Protein AF-A0A4C1U575-F1 (afdb_monomer)

Sequence (106 aa):
MSVDKRQCRRLSGSIAASEKHKIVMYEDRGENLSFLHKYDPACSTTPIDSWGHPVKDPEEMSGSERLRKQTKLKRRQNREAKELAREQRSETGKNWKTSFVHLMQE

Organism: Eumeta variegata (NCBI:txid151549)

Secondary structure (DSSP, 8-state):
-PPPTTS-S--TT-----TT------------GGGGGG--TTT--S-B-TTS-B---TTS--HHHHHHHHHHHHHHHHHHHHHHHHHHHHHHHHHHHHHHHHHT--

Foldseek 3Di:
DDDDPPPPDPDPPDDDDPPPDDDDDDDCPVPPPCVVVPDPVVPDPFDADPVRHGDDDPPDDDPVRVVVVVVVVVVVVVVVVVVVVVVVCVVVVVVVVVVVVVVVVD

Radius of gyration: 38.3 Å; Cα contacts (8 Å, |Δi|>4): 12; chains: 1; bounding box: 66×26×113 Å

pLDDT: mean 72.55, std 16.41, range [38.94, 96.5]

Solvent-accessible surface area (backbone atoms only — not comparable to full-atom values): 7125 Å² total; per-residue (Å²): 136,89,78,68,86,80,79,76,83,82,61,95,84,73,75,87,77,61,96,87,64,85,85,80,81,78,81,84,81,75,72,80,62,64,76,70,60,76,71,46,77,92,74,50,90,61,58,60,47,101,84,70,45,72,54,70,62,92,84,62,74,50,71,71,55,52,50,51,53,53,51,54,51,54,53,48,54,54,49,54,52,51,51,51,56,50,51,52,54,54,50,56,62,44,52,54,55,55,55,50,56,57,65,75,74,114

Mean predicted aligned error: 19.66 Å

Structure (mmCIF, N/CA/C/O backbone):
data_AF-A0A4C1U575-F1
#
_entry.id   AF-A0A4C1U575-F1
#
loop_
_atom_site.group_PDB
_atom_site.id
_atom_site.type_symbol
_atom_site.label_atom_id
_atom_site.label_alt_id
_atom_site.label_comp_id
_atom_site.label_asym_id
_atom_site.label_entity_id
_atom_site.label_seq_id
_atom_site.pdbx_PDB_ins_code
_atom_site.Cartn_x
_atom_site.Cartn_y
_atom_site.Cartn_z
_atom_site.occupancy
_atom_site.B_iso_or_equiv
_atom_site.auth_seq_id
_atom_site.auth_comp_id
_atom_site.auth_asym_id
_atom_site.auth_atom_id
_atom_site.pdbx_PDB_model_num
ATOM 1 N N . MET A 1 1 ? 13.995 11.608 -58.45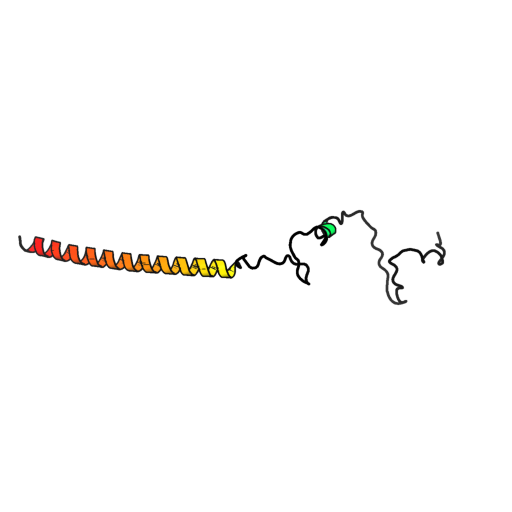9 1.00 38.94 1 MET A N 1
ATOM 2 C CA . MET A 1 1 ? 15.458 11.521 -58.260 1.00 38.94 1 MET A CA 1
ATOM 3 C C . MET A 1 1 ? 15.777 10.084 -57.879 1.00 38.94 1 MET A C 1
ATOM 5 O O . MET A 1 1 ? 15.269 9.622 -56.867 1.00 38.94 1 MET A O 1
ATOM 9 N N . SER A 1 2 ? 16.497 9.349 -58.728 1.00 41.97 2 SER A N 1
ATOM 10 C CA . SER A 1 2 ? 16.822 7.935 -58.494 1.00 41.97 2 SER A CA 1
ATOM 11 C C . SER A 1 2 ? 18.062 7.835 -57.613 1.00 41.97 2 SER A C 1
ATOM 13 O O . SER A 1 2 ? 19.114 8.345 -57.987 1.00 41.97 2 SER A O 1
ATOM 15 N N . VAL A 1 3 ? 17.936 7.213 -56.441 1.00 46.16 3 VAL A N 1
ATOM 16 C CA . VAL A 1 3 ? 19.049 7.049 -55.496 1.00 46.16 3 VAL A CA 1
ATOM 17 C C . VAL A 1 3 ? 19.799 5.751 -55.817 1.00 46.16 3 VAL A C 1
ATOM 19 O O . VAL A 1 3 ? 19.189 4.688 -55.944 1.00 46.16 3 VAL A O 1
ATOM 22 N N . ASP A 1 4 ? 21.120 5.852 -55.988 1.00 39.69 4 ASP A N 1
ATOM 23 C CA . ASP A 1 4 ? 22.031 4.747 -56.312 1.00 39.69 4 ASP A CA 1
ATOM 24 C C . ASP A 1 4 ? 22.057 3.700 -55.180 1.00 39.69 4 ASP A C 1
ATOM 26 O O . ASP A 1 4 ? 22.271 4.014 -54.006 1.00 39.69 4 ASP A O 1
ATOM 30 N N . LYS A 1 5 ? 21.854 2.427 -55.545 1.00 50.19 5 LYS A N 1
ATOM 31 C CA . LYS A 1 5 ? 21.736 1.283 -54.623 1.00 50.19 5 LYS A CA 1
ATOM 32 C C . LYS A 1 5 ? 23.002 1.014 -53.796 1.00 50.19 5 LYS A C 1
ATOM 34 O O . LYS A 1 5 ? 22.951 0.212 -52.864 1.00 50.19 5 LYS A O 1
ATOM 39 N N . ARG A 1 6 ? 24.141 1.646 -54.104 1.00 47.81 6 ARG A N 1
ATOM 40 C CA . ARG A 1 6 ? 25.403 1.429 -53.373 1.00 47.81 6 ARG A CA 1
ATOM 41 C C . ARG A 1 6 ? 25.571 2.277 -52.113 1.00 47.81 6 ARG A C 1
ATOM 43 O O . ARG A 1 6 ? 26.425 1.949 -51.291 1.00 47.81 6 ARG A O 1
ATOM 50 N N . GLN A 1 7 ? 24.738 3.291 -51.888 1.00 45.34 7 GLN A N 1
ATOM 51 C CA . GLN A 1 7 ? 24.882 4.206 -50.747 1.00 45.34 7 GLN A CA 1
ATOM 52 C C . GLN A 1 7 ? 24.113 3.759 -49.485 1.00 45.34 7 GLN A C 1
ATOM 54 O O . GLN A 1 7 ? 23.736 4.578 -48.661 1.00 45.34 7 GLN A O 1
ATOM 59 N N . CYS A 1 8 ? 23.851 2.461 -49.308 1.00 44.75 8 CYS A N 1
ATOM 60 C CA . CYS A 1 8 ? 23.023 1.941 -48.205 1.00 44.75 8 CYS A CA 1
ATOM 61 C C . CYS A 1 8 ? 23.808 1.079 -47.194 1.00 44.75 8 CYS A C 1
ATOM 63 O O . CYS A 1 8 ? 23.246 0.213 -46.535 1.00 44.75 8 CYS A O 1
ATOM 65 N N . ARG A 1 9 ? 25.135 1.256 -47.092 1.00 43.97 9 ARG A N 1
ATOM 66 C CA . ARG A 1 9 ? 26.007 0.421 -46.232 1.00 43.97 9 ARG A CA 1
ATOM 67 C C . ARG A 1 9 ? 26.581 1.110 -44.988 1.00 43.97 9 ARG A C 1
ATOM 69 O O . ARG A 1 9 ? 27.403 0.509 -44.308 1.00 43.97 9 ARG A O 1
ATOM 76 N N . ARG A 1 10 ? 26.186 2.348 -44.672 1.00 48.09 10 ARG A N 1
ATOM 77 C CA . ARG A 1 10 ? 26.753 3.109 -43.534 1.00 48.09 10 ARG A CA 1
ATOM 78 C C . ARG A 1 10 ? 25.716 3.708 -42.580 1.00 48.09 10 ARG A C 1
ATOM 80 O O . ARG A 1 10 ? 25.976 4.731 -41.963 1.00 48.09 10 ARG A O 1
ATOM 87 N N . LEU A 1 11 ? 24.561 3.065 -42.434 1.00 50.47 11 LEU A N 1
ATOM 88 C CA . LEU A 1 11 ? 23.634 3.357 -41.341 1.00 50.47 11 LEU A CA 1
ATOM 89 C C . LEU A 1 11 ? 23.654 2.165 -40.384 1.00 50.47 11 LEU A C 1
ATOM 91 O O . LEU A 1 11 ? 23.098 1.101 -40.676 1.00 50.47 11 LEU A O 1
ATOM 95 N N . SER A 1 12 ? 24.375 2.332 -39.274 1.00 49.72 12 SER A N 1
ATOM 96 C CA . SER A 1 12 ? 24.360 1.427 -38.125 1.00 49.72 12 SER A CA 1
ATOM 97 C C . SER A 1 12 ? 22.920 1.315 -37.619 1.00 49.72 12 SER A C 1
ATOM 99 O O . SER A 1 12 ? 22.416 2.234 -36.982 1.00 49.72 12 SER A O 1
ATOM 101 N N . GLY A 1 13 ? 22.245 0.226 -37.988 1.00 48.22 13 GLY A N 1
ATOM 102 C CA . GLY A 1 13 ? 20.818 0.014 -37.718 1.00 48.22 13 GLY A CA 1
ATOM 103 C C . GLY A 1 13 ? 20.043 -0.708 -38.827 1.00 48.22 13 GLY A C 1
ATOM 104 O O . GLY A 1 13 ? 18.847 -0.930 -38.681 1.00 48.22 13 GLY A O 1
ATOM 105 N N . SER A 1 14 ? 20.686 -1.097 -39.932 1.00 51.50 14 SER A N 1
ATOM 106 C CA . SER A 1 14 ? 19.986 -1.725 -41.062 1.00 51.50 14 SER A CA 1
ATOM 107 C C . SER A 1 14 ? 20.006 -3.257 -40.958 1.00 51.50 14 SER A C 1
ATOM 109 O O . SER A 1 14 ? 21.014 -3.888 -41.274 1.00 51.50 14 SER A O 1
ATOM 111 N N . ILE A 1 15 ? 18.894 -3.871 -40.539 1.00 54.16 15 ILE A N 1
ATOM 112 C CA . ILE A 1 15 ? 18.666 -5.317 -40.698 1.00 54.16 15 ILE A CA 1
ATOM 113 C C . ILE A 1 15 ? 18.207 -5.551 -42.141 1.00 54.16 15 ILE A C 1
ATOM 115 O O . ILE A 1 15 ? 17.261 -4.915 -42.603 1.00 54.16 15 ILE A O 1
ATOM 119 N N . ALA A 1 16 ? 18.881 -6.441 -42.872 1.00 52.28 16 ALA A N 1
ATOM 120 C CA . ALA A 1 16 ? 18.492 -6.789 -44.236 1.00 52.28 16 ALA A CA 1
ATOM 121 C C . ALA A 1 16 ? 17.099 -7.446 -44.231 1.00 52.28 16 ALA A C 1
ATOM 123 O O . ALA A 1 16 ? 16.939 -8.578 -43.777 1.00 52.28 16 ALA A O 1
ATOM 124 N N . ALA A 1 17 ? 16.084 -6.723 -44.706 1.00 56.94 17 ALA A N 1
ATOM 125 C CA . ALA A 1 17 ? 14.719 -7.227 -44.794 1.00 56.94 17 ALA A CA 1
ATOM 126 C C . ALA A 1 17 ? 14.604 -8.250 -45.935 1.00 56.94 17 ALA A C 1
ATOM 128 O O . ALA A 1 17 ? 15.015 -7.980 -47.065 1.00 56.94 17 ALA A O 1
ATOM 129 N N . SER A 1 18 ? 14.048 -9.431 -45.643 1.00 59.19 18 SER A N 1
ATOM 130 C CA . SER A 1 18 ? 13.746 -10.429 -46.671 1.00 59.19 18 SER A CA 1
ATOM 131 C C . SER A 1 18 ? 12.625 -9.936 -47.593 1.00 59.19 18 SER A C 1
ATOM 133 O O . SER A 1 18 ? 11.736 -9.199 -47.165 1.00 59.19 18 SER A O 1
ATOM 135 N N . GLU A 1 19 ? 12.665 -10.384 -48.850 1.00 58.16 19 GLU A N 1
ATOM 136 C CA . GLU A 1 19 ? 11.883 -9.935 -50.020 1.00 58.16 19 GLU A CA 1
ATOM 137 C C . GLU A 1 19 ? 10.362 -9.755 -49.810 1.00 58.16 19 GLU A C 1
ATOM 139 O O . GLU A 1 19 ? 9.713 -9.040 -50.566 1.00 58.16 19 GLU A O 1
ATOM 144 N N . LYS A 1 20 ? 9.776 -10.361 -48.771 1.00 64.12 20 LYS A N 1
ATOM 145 C CA . LYS A 1 20 ? 8.326 -10.366 -48.513 1.00 64.12 20 LYS A CA 1
ATOM 146 C C . LYS A 1 20 ? 7.832 -9.310 -47.517 1.00 64.12 20 LYS A C 1
ATOM 148 O O . LYS A 1 20 ? 6.627 -9.233 -47.285 1.00 64.12 20 LYS A O 1
ATOM 153 N N . HIS A 1 21 ? 8.710 -8.509 -46.916 1.00 59.12 21 HIS A N 1
ATOM 154 C CA . HIS A 1 21 ? 8.317 -7.586 -45.848 1.00 59.12 21 HIS A CA 1
ATOM 155 C C . HIS A 1 21 ? 8.248 -6.138 -46.341 1.00 59.12 21 HIS A C 1
ATOM 157 O O . HIS A 1 21 ? 9.228 -5.570 -46.819 1.00 59.12 21 HIS A O 1
ATOM 163 N N . LYS A 1 22 ? 7.071 -5.518 -46.199 1.00 58.56 22 LYS A N 1
ATOM 164 C CA . LYS A 1 22 ? 6.864 -4.093 -46.473 1.00 58.56 22 LYS A CA 1
ATOM 165 C C . LYS A 1 22 ? 7.526 -3.277 -45.361 1.00 58.56 22 LYS A C 1
ATOM 167 O O . LYS A 1 22 ? 7.080 -3.320 -44.219 1.00 58.56 22 LYS A O 1
ATOM 172 N N . ILE A 1 23 ? 8.574 -2.529 -45.697 1.00 60.66 23 ILE A N 1
ATOM 173 C CA . ILE A 1 23 ? 9.194 -1.576 -44.771 1.00 60.66 23 ILE A CA 1
ATOM 174 C C . ILE A 1 23 ? 8.266 -0.362 -44.676 1.00 60.66 23 ILE A C 1
ATOM 176 O O . ILE A 1 23 ? 8.069 0.356 -45.656 1.00 60.66 23 ILE A O 1
ATOM 180 N N . VAL A 1 24 ? 7.660 -0.155 -43.509 1.00 64.56 24 VAL A N 1
ATOM 181 C CA . VAL A 1 24 ? 6.921 1.072 -43.196 1.00 64.56 24 VAL A CA 1
ATOM 182 C C . VAL A 1 24 ? 7.916 2.045 -42.574 1.00 64.56 24 VAL A C 1
ATOM 184 O O . VAL A 1 24 ? 8.364 1.847 -41.450 1.00 64.56 24 VAL A O 1
ATOM 187 N N . MET A 1 25 ? 8.295 3.071 -43.333 1.00 67.06 25 MET A N 1
ATOM 188 C CA . MET A 1 25 ? 9.083 4.192 -42.827 1.00 67.06 25 MET A CA 1
ATOM 189 C C . MET A 1 25 ? 8.137 5.161 -42.123 1.00 67.06 25 MET A C 1
ATOM 191 O O . MET A 1 25 ? 7.256 5.732 -42.765 1.00 67.06 25 MET A O 1
ATOM 195 N N . TYR A 1 26 ? 8.302 5.334 -40.816 1.00 62.81 26 TYR A N 1
ATOM 196 C CA . TYR A 1 26 ? 7.638 6.409 -40.088 1.00 62.81 26 TYR A CA 1
ATOM 197 C C . TYR A 1 26 ? 8.495 7.669 -40.208 1.00 62.81 26 TYR A C 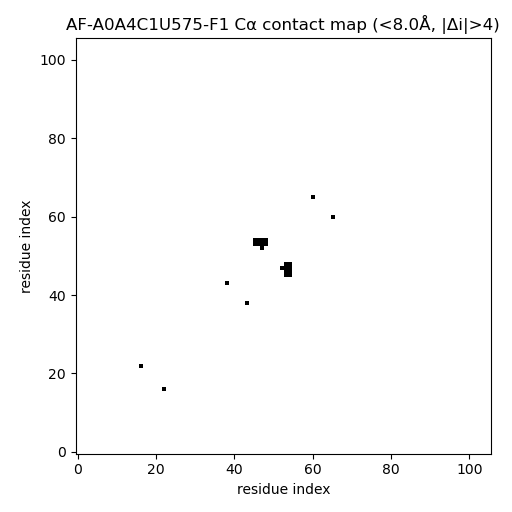1
ATOM 199 O O . TYR A 1 26 ? 9.695 7.626 -39.942 1.00 62.81 26 TYR A O 1
ATOM 207 N N . GLU A 1 27 ? 7.889 8.772 -40.642 1.00 67.81 27 GLU A N 1
ATOM 208 C CA . GLU A 1 27 ? 8.532 10.082 -40.574 1.00 67.81 27 GLU A CA 1
ATOM 209 C C . GLU A 1 27 ? 8.691 10.478 -39.106 1.00 67.81 27 GLU A C 1
ATOM 211 O O . GLU A 1 27 ? 7.735 10.410 -38.327 1.00 67.81 27 GLU A O 1
ATOM 216 N N . ASP A 1 28 ? 9.907 10.873 -38.733 1.00 74.94 28 ASP A N 1
ATOM 217 C CA . ASP A 1 28 ? 10.175 11.457 -37.427 1.00 74.94 28 ASP A CA 1
ATOM 218 C C . ASP A 1 28 ? 9.501 12.832 -37.366 1.00 74.94 28 ASP A C 1
ATOM 220 O O . ASP A 1 28 ? 9.942 13.794 -37.997 1.00 74.94 28 ASP A O 1
ATOM 224 N N . ARG A 1 29 ? 8.386 12.911 -36.636 1.00 80.31 29 ARG A N 1
ATOM 225 C CA . ARG A 1 29 ? 7.608 14.147 -36.467 1.00 80.31 29 ARG A CA 1
ATOM 226 C C . ARG A 1 29 ? 8.227 15.097 -35.438 1.00 80.31 29 ARG A C 1
ATOM 228 O O . ARG A 1 29 ? 7.590 16.086 -35.082 1.00 80.31 29 ARG A O 1
ATOM 235 N N . GLY A 1 30 ? 9.428 14.801 -34.932 1.00 71.00 30 GLY A N 1
ATOM 236 C CA . GLY A 1 30 ? 10.072 15.593 -33.884 1.00 71.00 30 GLY A CA 1
ATOM 237 C C . GLY A 1 30 ? 9.351 15.488 -32.539 1.00 71.00 30 GLY A C 1
ATOM 238 O O . GLY A 1 30 ? 9.469 16.380 -31.698 1.00 71.00 30 GLY A O 1
ATOM 239 N N . GLU A 1 31 ? 8.576 14.418 -32.336 1.00 74.31 31 GLU A N 1
ATOM 240 C CA . GLU A 1 31 ? 7.944 14.142 -31.051 1.00 74.31 31 GLU A CA 1
ATOM 241 C C . GLU A 1 31 ? 9.033 13.937 -29.999 1.00 74.31 31 GLU A C 1
ATOM 243 O O . GLU A 1 31 ? 9.988 13.180 -30.178 1.00 74.31 31 GLU A O 1
ATOM 248 N N . ASN A 1 32 ? 8.911 14.652 -28.884 1.00 70.94 32 ASN A N 1
ATOM 249 C CA . ASN A 1 32 ? 9.915 14.620 -27.840 1.00 70.94 32 ASN A CA 1
ATOM 250 C C . ASN A 1 32 ? 9.840 13.279 -27.087 1.00 70.94 32 ASN A C 1
ATOM 252 O O . ASN A 1 32 ? 9.086 13.119 -26.128 1.00 70.94 32 ASN A O 1
ATOM 256 N N . LEU A 1 33 ? 10.658 12.317 -27.513 1.00 68.19 33 LEU A N 1
ATOM 257 C CA . LEU A 1 33 ? 10.784 10.990 -26.904 1.00 68.19 33 LEU A CA 1
ATOM 258 C C . LEU A 1 33 ? 11.535 10.998 -25.557 1.00 68.19 33 LEU A C 1
ATOM 260 O O . LEU A 1 33 ? 11.923 9.940 -25.066 1.00 68.19 33 LEU A O 1
ATOM 264 N N . SER A 1 34 ? 11.735 12.158 -24.912 1.00 64.12 34 SER A N 1
ATOM 265 C CA . SER A 1 34 ? 12.433 12.225 -23.614 1.00 64.12 34 SER A CA 1
ATOM 266 C C . SER A 1 34 ? 11.716 11.446 -22.508 1.00 64.12 34 SER A C 1
ATOM 268 O O . SER A 1 34 ? 12.341 11.064 -21.521 1.00 64.12 34 SER A O 1
ATOM 270 N N . PHE A 1 35 ? 10.422 11.145 -22.676 1.00 59.94 35 PHE A N 1
ATOM 271 C CA . PHE A 1 35 ? 9.693 10.270 -21.760 1.00 59.94 35 PHE A CA 1
ATOM 272 C C . PHE A 1 35 ? 10.246 8.835 -21.735 1.00 59.94 35 PHE A C 1
ATOM 274 O O . PHE A 1 35 ? 10.143 8.191 -20.693 1.00 59.94 35 PHE A O 1
ATOM 281 N N . LEU A 1 36 ? 10.871 8.354 -22.820 1.00 60.19 36 LEU A N 1
ATOM 282 C CA . LEU A 1 36 ? 11.586 7.068 -22.836 1.00 60.19 36 LEU A CA 1
ATOM 283 C C . LEU A 1 36 ? 12.867 7.122 -21.994 1.00 60.19 36 LEU A C 1
ATOM 285 O O . LEU A 1 36 ? 13.298 6.108 -21.458 1.00 60.19 36 LEU A O 1
ATOM 289 N N . HIS A 1 37 ? 13.450 8.310 -21.834 1.00 57.97 37 HIS A N 1
ATOM 290 C CA . HIS A 1 37 ? 14.724 8.521 -21.147 1.00 57.97 37 HIS A CA 1
ATOM 291 C C . HIS A 1 37 ? 14.595 8.604 -19.617 1.00 57.97 37 HIS A C 1
ATOM 293 O O . HIS A 1 37 ? 15.591 8.788 -18.920 1.00 57.97 37 HIS A O 1
ATOM 299 N N . LYS A 1 38 ? 13.373 8.484 -19.074 1.00 60.66 38 LYS A N 1
ATOM 300 C CA . LYS A 1 38 ? 13.122 8.568 -17.624 1.00 60.66 38 LYS A CA 1
ATOM 301 C C . LYS A 1 38 ? 13.666 7.380 -16.830 1.00 60.66 38 LYS A C 1
ATOM 303 O O . LYS A 1 38 ? 13.745 7.469 -15.611 1.00 60.66 38 LYS A O 1
ATOM 308 N N . TYR A 1 39 ? 14.058 6.306 -17.506 1.00 57.75 39 TYR A N 1
ATOM 309 C CA . TYR A 1 39 ? 14.694 5.147 -16.896 1.00 57.75 39 TYR A CA 1
ATOM 310 C C . TYR A 1 39 ? 16.066 4.935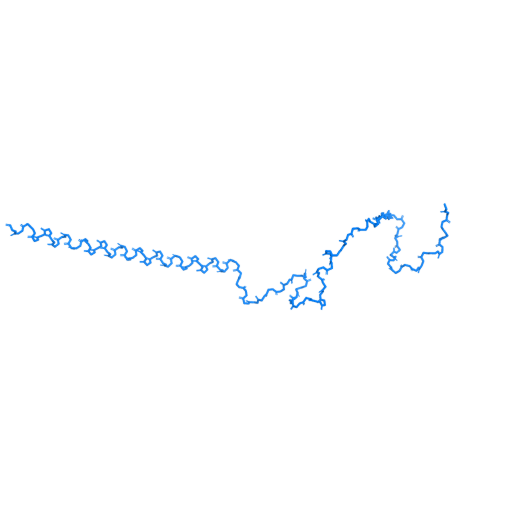 -17.522 1.00 57.75 39 TYR A C 1
ATOM 312 O O . TYR A 1 39 ? 16.262 4.007 -18.297 1.00 57.75 39 TYR A O 1
ATOM 320 N N . ASP A 1 40 ? 17.010 5.820 -17.205 1.00 57.81 40 ASP A N 1
ATOM 321 C CA . ASP A 1 40 ? 18.427 5.505 -17.359 1.00 57.81 40 ASP A CA 1
ATOM 322 C C . ASP A 1 40 ? 18.850 4.627 -16.164 1.00 57.81 40 ASP A C 1
ATOM 324 O O . ASP A 1 40 ? 18.903 5.127 -15.031 1.00 57.81 40 ASP A O 1
ATOM 328 N N . PRO A 1 41 ? 19.136 3.323 -16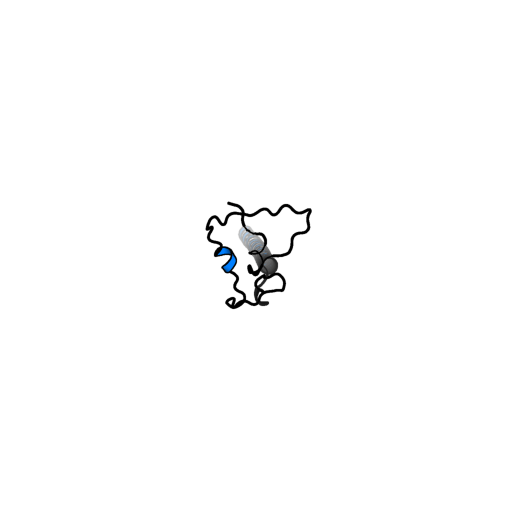.359 1.00 57.00 41 PRO A N 1
ATOM 329 C CA . PRO A 1 41 ? 19.574 2.445 -15.278 1.00 57.00 41 PRO A CA 1
ATOM 330 C C . PRO A 1 41 ? 20.890 2.914 -14.644 1.00 57.00 41 PRO A C 1
ATOM 332 O O . PRO A 1 41 ? 21.162 2.560 -13.500 1.00 57.00 41 PRO A O 1
ATOM 335 N N . ALA A 1 42 ? 21.691 3.722 -15.352 1.00 58.12 42 ALA A N 1
ATOM 336 C CA . ALA A 1 42 ? 22.940 4.279 -14.835 1.00 58.12 42 ALA A CA 1
ATOM 337 C C . ALA A 1 42 ? 22.724 5.435 -13.840 1.00 58.12 42 ALA A C 1
ATOM 339 O O . ALA A 1 42 ? 23.643 5.779 -13.099 1.00 58.12 42 ALA A O 1
ATOM 340 N N . CYS A 1 43 ? 21.519 6.016 -13.798 1.00 53.25 43 CYS A N 1
ATOM 341 C CA . CYS A 1 43 ? 21.165 7.139 -12.926 1.00 53.25 43 CYS A CA 1
ATOM 342 C C . CYS A 1 43 ? 20.127 6.773 -11.843 1.00 53.25 43 CYS A C 1
ATOM 344 O O . CYS A 1 43 ? 19.809 7.603 -10.990 1.00 53.25 43 CYS A O 1
ATOM 346 N N . SER A 1 44 ? 19.593 5.546 -11.859 1.00 54.38 44 SER A N 1
ATOM 347 C CA . SER A 1 44 ? 18.607 5.064 -10.886 1.00 54.38 44 SER A CA 1
ATOM 348 C C . SER A 1 44 ? 19.291 4.566 -9.610 1.00 54.38 44 SER A C 1
ATOM 350 O O . SER A 1 44 ? 19.923 3.514 -9.605 1.00 54.38 44 SER A O 1
ATOM 352 N N . THR A 1 45 ? 19.134 5.290 -8.498 1.00 59.53 45 THR A N 1
ATOM 353 C CA . THR A 1 45 ? 19.621 4.862 -7.169 1.00 59.53 45 THR A CA 1
ATOM 354 C C . THR A 1 45 ? 18.826 3.682 -6.598 1.00 59.53 45 THR A C 1
ATOM 356 O O . THR A 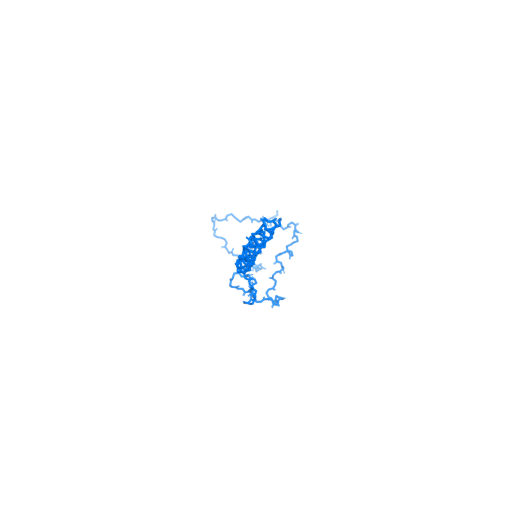1 45 ? 19.298 3.005 -5.688 1.00 59.53 45 THR A O 1
ATOM 359 N N . THR A 1 46 ? 17.626 3.408 -7.118 1.00 64.44 46 THR A N 1
ATOM 360 C CA . THR A 1 46 ? 16.811 2.278 -6.662 1.00 64.44 46 THR A CA 1
ATOM 361 C C . THR A 1 46 ? 17.170 1.022 -7.457 1.00 64.44 46 THR A C 1
ATOM 363 O O . THR A 1 46 ? 17.099 1.076 -8.692 1.00 64.44 46 THR A O 1
ATOM 366 N N . PRO A 1 47 ? 17.528 -0.097 -6.796 1.00 71.88 47 PRO A N 1
ATOM 367 C CA . PRO A 1 47 ? 17.740 -1.371 -7.476 1.00 71.88 47 PRO A CA 1
ATOM 368 C C . PRO A 1 47 ? 16.494 -1.750 -8.288 1.00 71.88 47 PRO A C 1
ATOM 370 O O . PRO A 1 47 ? 15.375 -1.468 -7.869 1.00 71.88 47 PRO A O 1
ATOM 373 N N . ILE A 1 48 ? 16.682 -2.357 -9.459 1.00 77.00 48 ILE A N 1
ATOM 374 C CA . ILE A 1 48 ? 15.607 -2.762 -10.379 1.00 77.00 48 ILE A CA 1
ATOM 375 C C . ILE A 1 48 ? 15.621 -4.281 -10.577 1.00 77.00 48 ILE A C 1
ATOM 377 O O . ILE A 1 48 ? 16.686 -4.899 -10.554 1.00 77.00 48 ILE A O 1
ATOM 381 N N . ASP A 1 49 ? 14.448 -4.895 -10.730 1.00 79.62 49 ASP A N 1
ATOM 382 C CA . ASP A 1 49 ? 14.332 -6.328 -11.005 1.00 79.62 49 ASP A CA 1
ATOM 383 C C . ASP A 1 49 ? 14.560 -6.645 -12.498 1.00 79.62 49 ASP A C 1
ATOM 385 O O . ASP A 1 49 ? 14.743 -5.757 -13.332 1.00 79.62 49 ASP A O 1
ATOM 389 N N . SER A 1 50 ? 14.542 -7.931 -12.863 1.00 81.31 50 SER A N 1
ATOM 390 C CA . SER A 1 50 ? 14.713 -8.383 -14.256 1.00 81.31 50 SER A CA 1
ATOM 391 C C . SER A 1 50 ? 13.611 -7.908 -15.217 1.00 81.31 50 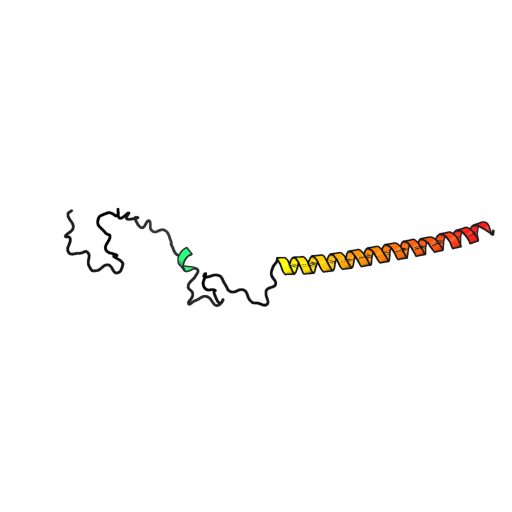SER A C 1
ATOM 393 O O . SER A 1 50 ? 13.738 -8.112 -16.423 1.00 81.31 50 SER A O 1
ATOM 395 N N . TRP A 1 51 ? 12.544 -7.294 -14.698 1.00 80.25 51 TRP A N 1
ATOM 396 C CA . TRP A 1 51 ? 11.428 -6.715 -15.448 1.00 80.25 51 TRP A CA 1
ATOM 397 C C . TRP A 1 51 ? 11.492 -5.178 -15.492 1.00 80.25 51 TRP A C 1
ATOM 399 O O . TRP A 1 51 ? 10.639 -4.546 -16.115 1.00 80.25 51 TRP A O 1
ATOM 409 N N . GLY A 1 52 ? 12.511 -4.565 -14.879 1.00 77.44 52 GLY A N 1
ATOM 410 C CA . GLY A 1 52 ? 12.695 -3.114 -14.832 1.00 77.44 52 GLY A CA 1
ATOM 411 C C . GLY A 1 52 ? 11.834 -2.412 -13.781 1.00 77.44 52 GLY A C 1
ATOM 412 O O . GLY A 1 52 ? 11.712 -1.186 -13.810 1.00 77.44 52 GLY A O 1
ATOM 413 N N . HIS A 1 53 ? 11.225 -3.149 -12.850 1.00 79.75 53 HIS A N 1
ATOM 414 C CA . HIS A 1 53 ? 10.491 -2.549 -11.743 1.00 79.75 53 HIS A CA 1
ATOM 415 C C . HIS A 1 53 ? 11.450 -2.172 -10.612 1.00 79.75 53 HIS A C 1
ATOM 417 O O . HIS A 1 53 ? 12.346 -2.957 -10.298 1.00 79.75 53 HIS A O 1
ATOM 423 N N . PRO A 1 54 ? 11.260 -1.012 -9.954 1.00 76.50 54 PRO A N 1
ATOM 424 C CA . PRO A 1 54 ? 11.985 -0.701 -8.732 1.00 76.50 54 PRO A CA 1
ATOM 425 C C . PRO A 1 54 ? 11.773 -1.821 -7.710 1.00 76.50 54 PRO A C 1
ATOM 427 O O . PRO A 1 54 ? 10.637 -2.128 -7.332 1.00 76.50 54 PRO A O 1
ATOM 430 N N . VAL A 1 55 ? 12.870 -2.436 -7.281 1.00 73.06 55 VAL A N 1
ATOM 431 C CA . VAL A 1 55 ? 12.898 -3.382 -6.173 1.00 73.06 55 VAL A CA 1
ATOM 432 C C . VAL A 1 55 ? 12.522 -2.583 -4.940 1.00 73.06 55 VAL A C 1
ATOM 434 O O . VAL A 1 55 ? 13.265 -1.712 -4.494 1.00 73.06 55 VAL A O 1
ATOM 437 N N . LYS A 1 56 ? 11.319 -2.840 -4.432 1.00 72.38 56 LYS A N 1
ATOM 438 C CA . LYS A 1 56 ? 10.858 -2.232 -3.189 1.00 72.38 56 LYS A CA 1
ATOM 439 C C . LYS A 1 56 ? 11.743 -2.702 -2.048 1.00 72.38 56 LYS A C 1
ATOM 441 O O . LYS A 1 56 ? 12.117 -3.878 -2.008 1.00 72.38 56 LYS A O 1
ATOM 446 N N . ASP A 1 57 ? 12.031 -1.798 -1.119 1.00 70.50 57 ASP A N 1
ATOM 447 C CA . ASP A 1 57 ? 12.718 -2.157 0.111 1.00 70.50 57 ASP A CA 1
ATOM 448 C C . A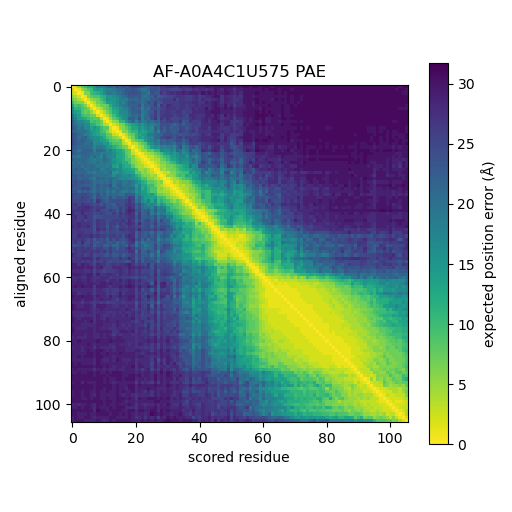SP A 1 57 ? 11.945 -3.290 0.805 1.00 70.50 57 ASP A C 1
ATOM 450 O O . ASP A 1 57 ? 10.719 -3.209 0.936 1.00 70.50 57 ASP A O 1
ATOM 454 N N . PRO A 1 58 ? 12.624 -4.348 1.280 1.00 65.75 58 PRO A N 1
ATOM 455 C CA . PRO A 1 58 ? 11.964 -5.454 1.976 1.00 65.75 58 PRO A CA 1
ATOM 456 C C . PRO A 1 58 ? 11.261 -5.005 3.269 1.00 65.75 58 PRO A C 1
ATOM 458 O O . PRO A 1 58 ? 10.418 -5.726 3.798 1.00 65.75 58 PRO A O 1
ATOM 461 N N . GLU A 1 59 ? 11.591 -3.813 3.770 1.00 67.88 59 GLU A N 1
ATOM 462 C CA . GLU A 1 59 ? 10.969 -3.188 4.937 1.00 67.88 59 GLU A CA 1
ATOM 463 C C . GLU A 1 59 ? 9.619 -2.511 4.616 1.00 67.88 59 GLU A C 1
ATOM 465 O O . GLU A 1 59 ? 8.824 -2.228 5.520 1.00 67.88 59 GLU A O 1
ATOM 470 N N . GLU A 1 60 ? 9.311 -2.278 3.335 1.00 76.19 60 GLU A N 1
ATOM 471 C CA . GLU A 1 60 ? 8.053 -1.667 2.920 1.00 76.19 60 GLU A CA 1
ATOM 472 C C . GLU A 1 60 ? 6.904 -2.683 3.036 1.00 76.19 60 GLU A C 1
ATOM 474 O O . GLU A 1 60 ? 6.722 -3.586 2.216 1.00 76.19 60 GLU A O 1
ATOM 479 N N . MET A 1 61 ? 6.076 -2.532 4.073 1.00 79.88 61 MET A N 1
ATOM 480 C CA . MET A 1 61 ? 4.901 -3.385 4.237 1.00 79.88 61 MET A CA 1
ATOM 481 C C . MET A 1 61 ? 3.931 -3.241 3.061 1.00 79.88 61 MET A C 1
ATOM 483 O O . MET A 1 61 ? 3.396 -2.157 2.800 1.00 79.88 61 MET A O 1
ATOM 487 N N . SER A 1 62 ? 3.587 -4.375 2.448 1.00 86.19 62 SER A N 1
ATOM 488 C CA . SER A 1 62 ? 2.535 -4.445 1.435 1.00 86.19 62 SER A CA 1
ATOM 489 C C . SER A 1 62 ? 1.210 -3.867 1.952 1.00 86.19 62 SER A C 1
ATOM 491 O O . SER A 1 62 ? 0.844 -4.014 3.125 1.00 86.19 62 SER A O 1
ATOM 493 N N . GLY A 1 63 ? 0.439 -3.237 1.060 1.00 89.12 63 GLY A N 1
ATOM 494 C CA . GLY A 1 63 ? -0.861 -2.649 1.398 1.00 89.12 63 GLY A CA 1
ATOM 495 C C . GLY A 1 63 ? -1.834 -3.652 2.032 1.00 89.12 63 GLY A C 1
ATOM 496 O O . GLY A 1 63 ? -2.579 -3.302 2.950 1.00 89.12 63 GLY A O 1
ATOM 497 N N . SER A 1 64 ? -1.776 -4.922 1.620 1.00 91.56 64 SER A N 1
ATOM 498 C CA . SER A 1 64 ? -2.587 -6.000 2.201 1.00 91.56 64 SER A CA 1
ATOM 499 C C . SER A 1 64 ? -2.190 -6.319 3.647 1.00 91.56 64 SER A C 1
ATOM 501 O O . SER A 1 64 ? -3.054 -6.572 4.493 1.00 91.56 64 SER A O 1
ATOM 503 N N . GLU A 1 65 ? -0.898 -6.258 3.963 1.00 89.75 65 GLU A N 1
ATOM 504 C CA . GLU A 1 65 ? -0.381 -6.495 5.307 1.00 89.75 65 GLU A CA 1
ATOM 505 C C . GLU A 1 65 ? -0.766 -5.358 6.260 1.00 89.75 65 GLU A C 1
ATOM 507 O O . GLU A 1 65 ? -1.265 -5.605 7.366 1.00 89.75 65 GLU A O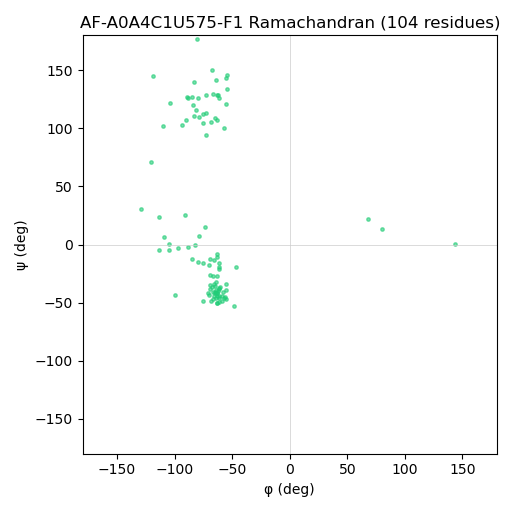 1
ATOM 512 N N . ARG A 1 66 ? -0.639 -4.109 5.796 1.00 92.50 66 ARG A N 1
ATOM 513 C CA . ARG A 1 66 ? -1.098 -2.916 6.527 1.00 92.50 66 ARG A CA 1
ATOM 514 C C . ARG A 1 66 ? -2.588 -3.005 6.858 1.00 92.50 66 ARG A C 1
ATOM 516 O O . ARG A 1 66 ? -2.977 -2.786 8.008 1.00 92.50 66 ARG A O 1
ATOM 523 N N . LEU A 1 67 ? -3.414 -3.402 5.887 1.00 93.75 67 LEU A N 1
ATOM 524 C CA . LEU A 1 67 ? -4.858 -3.563 6.081 1.00 93.75 67 LEU A CA 1
ATOM 525 C C . LEU A 1 67 ? -5.188 -4.656 7.109 1.00 93.75 67 LEU A C 1
ATOM 527 O O . LEU A 1 67 ? -6.052 -4.465 7.975 1.00 93.75 67 LEU A O 1
ATOM 531 N N . ARG A 1 68 ? -4.484 -5.794 7.064 1.00 95.19 68 ARG A N 1
ATOM 532 C CA .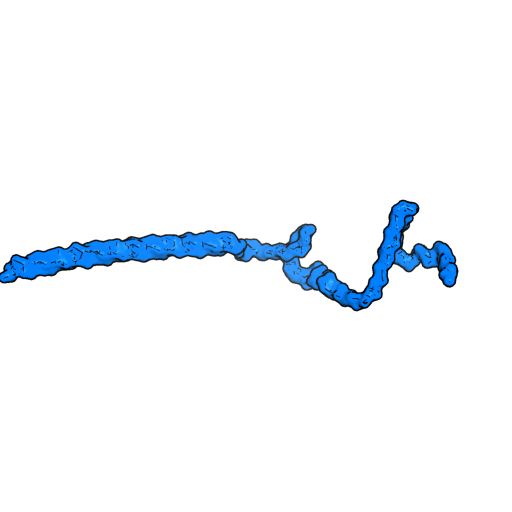 ARG A 1 68 ? -4.647 -6.875 8.052 1.00 95.19 68 ARG A CA 1
ATOM 533 C C . ARG A 1 68 ? -4.303 -6.406 9.466 1.00 95.19 68 ARG A C 1
ATOM 535 O O . ARG A 1 68 ? -5.085 -6.658 10.388 1.00 95.19 68 ARG A O 1
ATOM 542 N N . LYS A 1 69 ? -3.182 -5.694 9.639 1.00 94.06 69 LYS A N 1
ATOM 543 C CA . LYS A 1 69 ? -2.754 -5.121 10.930 1.00 94.06 69 LYS A CA 1
ATOM 544 C C . LYS A 1 69 ? -3.804 -4.150 11.483 1.00 94.06 69 LYS A C 1
ATOM 546 O O . LYS A 1 69 ? -4.243 -4.315 12.625 1.00 94.06 69 LYS A O 1
ATOM 551 N N . GLN A 1 70 ? -4.294 -3.225 10.656 1.00 94.75 70 GLN A N 1
ATOM 552 C CA . GLN A 1 70 ? -5.335 -2.269 11.050 1.00 94.75 70 GLN A CA 1
ATOM 553 C C . GLN A 1 70 ? -6.646 -2.968 11.447 1.00 94.75 70 GLN A C 1
ATOM 555 O O . GLN A 1 70 ? -7.242 -2.651 12.479 1.00 94.75 70 GLN A O 1
ATOM 560 N N . THR A 1 71 ? -7.078 -3.965 10.671 1.00 96.50 71 THR A N 1
ATOM 561 C CA . THR A 1 71 ? -8.319 -4.706 10.943 1.00 96.50 71 THR A CA 1
ATOM 562 C C . THR A 1 71 ? -8.232 -5.494 12.250 1.00 96.50 71 THR A C 1
ATOM 564 O O . THR A 1 71 ? -9.188 -5.509 13.030 1.00 96.50 71 THR A O 1
ATOM 567 N N . LYS A 1 72 ? -7.083 -6.126 12.528 1.00 95.75 72 LYS A N 1
ATOM 568 C CA . LYS A 1 72 ? -6.854 -6.871 13.775 1.00 95.75 72 LYS A CA 1
ATOM 569 C C . LYS A 1 72 ? -6.908 -5.947 14.995 1.00 95.75 72 LYS A C 1
ATOM 571 O O . LYS A 1 72 ? -7.576 -6.287 15.972 1.00 95.75 72 LYS A O 1
ATOM 576 N N . LEU A 1 73 ? -6.280 -4.772 14.916 1.00 96.00 73 LEU A N 1
ATOM 577 C CA . LEU A 1 73 ? -6.320 -3.769 15.985 1.00 96.00 73 LEU A CA 1
ATOM 578 C C . LEU A 1 73 ? -7.751 -3.281 16.247 1.00 96.00 73 LEU A C 1
ATOM 580 O O . LEU A 1 73 ? -8.221 -3.322 17.383 1.00 96.00 73 LEU A O 1
ATOM 584 N N . LYS A 1 74 ? -8.477 -2.904 15.188 1.00 96.00 74 LYS A N 1
ATOM 585 C CA . LYS A 1 74 ? -9.859 -2.415 15.299 1.00 96.00 74 LYS A CA 1
ATOM 586 C C . LYS A 1 74 ? -10.800 -3.467 15.895 1.00 96.00 74 LYS A C 1
ATOM 588 O O . LYS A 1 74 ? -11.666 -3.140 16.704 1.00 96.00 74 LYS A O 1
ATOM 593 N N . ARG A 1 75 ? -10.616 -4.745 15.540 1.00 96.00 75 ARG A N 1
ATOM 594 C CA . ARG A 1 75 ? -11.371 -5.865 16.131 1.00 96.00 75 ARG A CA 1
ATOM 595 C C . ARG A 1 75 ? -11.105 -6.023 17.627 1.00 96.00 75 ARG A C 1
ATOM 597 O O . ARG A 1 75 ? -12.054 -6.254 18.373 1.00 96.00 75 ARG A O 1
ATOM 604 N N . ARG A 1 76 ? -9.849 -5.883 18.061 1.00 95.75 76 ARG A N 1
ATOM 605 C CA . ARG A 1 76 ? -9.477 -5.957 19.481 1.00 95.75 76 ARG A CA 1
ATOM 606 C C . ARG A 1 76 ? -10.128 -4.833 20.288 1.00 95.75 76 ARG A C 1
ATOM 608 O O . ARG A 1 76 ? -10.831 -5.124 21.247 1.00 95.75 76 ARG A O 1
ATOM 615 N N . GLN A 1 77 ? -9.995 -3.589 19.831 1.00 95.31 77 GLN A N 1
ATOM 616 C CA . GLN A 1 77 ? -10.616 -2.429 20.484 1.00 95.31 77 GLN A CA 1
ATOM 617 C C . GLN A 1 77 ? -12.141 -2.571 20.585 1.00 95.31 77 GLN A C 1
ATOM 619 O O . GLN A 1 77 ? -12.735 -2.268 21.614 1.00 95.31 77 GLN A O 1
ATOM 624 N N . ASN A 1 78 ? -12.794 -3.087 19.537 1.00 95.50 78 ASN A N 1
ATOM 625 C CA . ASN A 1 78 ? -14.241 -3.311 19.562 1.00 95.50 78 ASN A CA 1
ATOM 626 C C . ASN A 1 78 ? -14.657 -4.363 20.603 1.00 95.50 78 ASN A C 1
ATOM 628 O O . ASN A 1 78 ? -15.721 -4.239 21.207 1.00 95.50 78 ASN A O 1
ATOM 632 N N . ARG A 1 79 ? -13.835 -5.399 20.805 1.00 95.69 79 ARG A N 1
ATOM 633 C CA . ARG A 1 79 ? -14.082 -6.424 21.822 1.00 95.69 79 ARG A CA 1
ATOM 634 C C . ARG A 1 79 ? -13.943 -5.849 23.230 1.00 95.69 79 ARG A C 1
ATOM 636 O O . ARG A 1 79 ? -14.862 -6.022 24.021 1.00 95.69 79 ARG A O 1
ATOM 643 N N . GLU A 1 80 ? -12.861 -5.123 23.495 1.00 95.62 80 GLU A N 1
ATOM 644 C CA . GLU A 1 80 ? -12.617 -4.471 24.790 1.00 95.62 80 GLU A CA 1
ATOM 645 C C . GLU A 1 80 ? -13.748 -3.481 25.126 1.00 95.62 80 GLU A C 1
ATOM 647 O O . GLU A 1 80 ? -14.327 -3.538 26.208 1.00 95.62 80 GLU A O 1
ATOM 652 N N . ALA A 1 81 ? -14.179 -2.661 24.159 1.00 94.88 81 ALA A N 1
ATOM 653 C CA . ALA A 1 81 ? -15.304 -1.742 24.345 1.00 94.88 81 ALA A CA 1
ATOM 654 C C . ALA A 1 81 ? -16.631 -2.463 24.657 1.00 94.88 81 ALA A C 1
ATOM 656 O O . ALA A 1 81 ? -17.429 -1.988 25.465 1.00 94.88 81 ALA A O 1
ATOM 657 N N . LYS A 1 82 ? -16.884 -3.620 24.031 1.00 95.06 82 LYS A N 1
ATOM 658 C CA . LYS A 1 82 ? -18.083 -4.430 24.305 1.00 95.06 82 LYS A CA 1
ATOM 659 C C . LYS A 1 82 ? -18.052 -5.067 25.689 1.00 95.06 82 LYS A C 1
ATOM 661 O O . LYS A 1 82 ? -19.106 -5.175 26.312 1.00 95.06 82 LYS A O 1
ATOM 666 N N . GLU A 1 83 ? -16.888 -5.518 26.142 1.00 94.62 83 GLU A N 1
ATOM 667 C CA . GLU A 1 83 ? -16.714 -6.084 27.482 1.00 94.62 83 GLU A CA 1
ATOM 668 C C . GLU A 1 83 ? -16.917 -4.996 28.547 1.00 94.62 83 GLU A C 1
ATOM 670 O O . GLU A 1 83 ? -17.766 -5.173 29.420 1.00 94.62 83 GLU A O 1
ATOM 675 N N . LEU A 1 84 ? -16.307 -3.817 28.373 1.00 94.69 84 LEU A N 1
ATOM 676 C CA . LEU A 1 84 ? -16.532 -2.649 29.238 1.00 94.69 84 LEU A CA 1
ATOM 677 C C . LEU A 1 84 ? -18.011 -2.243 29.309 1.00 94.69 84 LEU A C 1
ATOM 679 O O . LEU A 1 84 ? -18.556 -2.019 30.388 1.00 94.69 84 LEU A O 1
ATOM 683 N N . ALA A 1 85 ? -18.700 -2.197 28.166 1.00 92.12 85 ALA A N 1
ATOM 684 C CA . ALA A 1 85 ? -20.122 -1.859 28.133 1.00 92.12 85 ALA A CA 1
ATOM 685 C C . ALA A 1 85 ? -21.000 -2.895 28.862 1.00 92.12 85 ALA A C 1
ATOM 687 O O . ALA A 1 85 ? -22.041 -2.543 29.422 1.00 92.12 85 ALA A O 1
ATOM 688 N N . ARG A 1 86 ? -20.613 -4.179 28.852 1.00 91.56 86 ARG A N 1
ATOM 689 C CA . ARG A 1 86 ? -21.316 -5.231 29.605 1.00 91.56 86 ARG A CA 1
ATOM 690 C C . ARG A 1 86 ? -21.089 -5.086 31.104 1.00 91.56 86 ARG A C 1
ATOM 692 O O . ARG A 1 86 ? -22.046 -5.232 31.863 1.00 91.56 86 ARG A O 1
ATOM 699 N N . GLU A 1 87 ? -19.863 -4.784 31.510 1.00 91.50 87 GLU A N 1
ATOM 700 C CA . GLU A 1 87 ? -19.502 -4.605 32.914 1.00 91.50 87 GLU A CA 1
ATOM 701 C C . GLU A 1 87 ? -20.246 -3.420 33.533 1.00 91.50 87 GLU A C 1
ATOM 703 O O . GLU A 1 87 ? -20.971 -3.618 34.511 1.00 91.50 87 GLU A O 1
ATOM 708 N N . GLN A 1 88 ? -20.220 -2.252 32.880 1.00 88.88 88 GLN A N 1
ATOM 709 C CA . GLN A 1 88 ? -20.967 -1.072 33.334 1.00 88.88 88 GLN A CA 1
ATOM 710 C C . GLN A 1 88 ? -22.463 -1.365 33.492 1.00 88.88 88 GLN A C 1
ATOM 712 O O . GLN A 1 88 ? -23.047 -1.076 34.531 1.00 88.88 88 GLN A O 1
ATOM 717 N N . ARG A 1 89 ? -23.091 -2.019 32.503 1.00 87.38 89 ARG A N 1
ATOM 718 C CA . ARG A 1 89 ? -24.511 -2.410 32.599 1.00 87.38 89 ARG A CA 1
ATOM 719 C C . ARG A 1 89 ? -24.781 -3.352 33.768 1.00 87.38 89 ARG A C 1
ATOM 721 O O . ARG A 1 89 ? -25.839 -3.261 34.387 1.00 87.38 89 ARG A O 1
ATOM 728 N N . SER A 1 90 ? -23.857 -4.265 34.061 1.00 83.19 90 SER A N 1
ATOM 729 C CA . SER A 1 90 ? -23.998 -5.195 35.182 1.00 83.19 90 SER A CA 1
ATOM 730 C C . SER A 1 90 ? -23.882 -4.492 36.535 1.00 83.19 90 SER A C 1
ATOM 732 O O . SER A 1 90 ? -24.584 -4.860 37.473 1.00 83.19 90 SER A O 1
ATOM 734 N N . GLU A 1 91 ? -23.040 -3.464 36.628 1.00 80.50 91 GLU A N 1
ATOM 735 C CA . GLU A 1 91 ? -22.819 -2.681 37.840 1.00 80.50 91 GLU A CA 1
ATOM 736 C C . GLU A 1 91 ? -23.980 -1.724 38.109 1.00 80.50 91 GLU A C 1
ATOM 738 O O . GLU A 1 91 ? -24.576 -1.768 39.189 1.00 80.50 91 GLU A O 1
ATOM 743 N N . THR A 1 92 ? -24.412 -0.969 37.092 1.00 74.50 92 THR A N 1
ATOM 744 C CA . THR A 1 92 ? -25.655 -0.184 37.156 1.00 74.50 92 THR A CA 1
ATOM 745 C C . THR A 1 92 ? -26.837 -1.085 37.513 1.00 74.50 92 THR A C 1
ATOM 747 O O . THR A 1 92 ? -27.665 -0.724 38.343 1.00 74.50 92 THR A O 1
ATOM 750 N N . GLY A 1 93 ? -26.854 -2.304 36.959 1.00 76.81 93 GLY A N 1
ATOM 751 C CA . GLY A 1 93 ? -27.814 -3.375 37.215 1.00 76.81 93 GLY A CA 1
ATOM 752 C C . GLY A 1 93 ? -27.797 -3.980 38.632 1.00 76.81 93 GLY A C 1
ATOM 753 O O . GLY A 1 93 ? -28.724 -4.709 38.992 1.00 76.81 93 GLY A O 1
ATOM 754 N N . LYS A 1 94 ? -26.777 -3.710 39.446 1.00 78.38 94 LYS A N 1
ATOM 755 C CA . LYS A 1 94 ? -26.722 -4.101 40.866 1.00 78.38 94 LYS A CA 1
ATOM 756 C C . LYS A 1 94 ? -27.100 -2.923 41.756 1.00 78.38 94 LYS A C 1
ATOM 758 O O . LYS A 1 94 ? -27.919 -3.090 42.650 1.00 78.38 94 LYS A O 1
ATOM 763 N N . ASN A 1 95 ? -26.575 -1.742 41.430 1.00 73.75 95 ASN A N 1
ATOM 764 C CA . ASN A 1 95 ? -26.898 -0.466 42.068 1.00 73.75 95 ASN A CA 1
ATOM 765 C C . ASN A 1 95 ? -28.419 -0.262 42.197 1.00 73.75 95 ASN A C 1
ATOM 767 O O . ASN A 1 95 ? -28.899 -0.074 43.311 1.00 73.75 95 ASN A O 1
ATOM 771 N N . TRP A 1 96 ? -29.182 -0.391 41.101 1.00 72.75 96 TRP A N 1
ATOM 772 C CA . TRP A 1 96 ? -30.620 -0.090 41.145 1.00 72.75 96 TRP A CA 1
ATOM 773 C C . TRP A 1 96 ? -31.384 -1.061 42.043 1.00 72.75 96 TRP A C 1
ATOM 775 O O . TRP A 1 96 ? -32.329 -0.660 42.711 1.00 72.75 96 TRP A O 1
ATOM 785 N N . LYS A 1 97 ? -30.958 -2.330 42.094 1.00 72.31 97 LYS A N 1
ATOM 786 C CA . LYS A 1 97 ? -31.565 -3.338 42.969 1.00 72.31 97 LYS A CA 1
ATOM 787 C C . LYS A 1 97 ? -31.323 -2.983 44.426 1.00 72.31 97 LYS A C 1
ATOM 789 O O . LYS A 1 97 ? -32.258 -3.037 45.213 1.00 72.31 97 LYS A O 1
ATOM 794 N N . THR A 1 98 ? -30.101 -2.584 44.774 1.00 77.69 98 THR A N 1
ATOM 795 C CA . THR A 1 98 ? -29.765 -2.168 46.140 1.00 77.69 98 THR A CA 1
ATOM 796 C C . THR A 1 98 ? -30.540 -0.914 46.545 1.00 77.69 98 THR A C 1
ATOM 798 O O . THR A 1 98 ? -31.145 -0.893 47.615 1.00 77.69 98 THR A O 1
ATOM 801 N N . SER A 1 99 ? -30.589 0.103 45.679 1.00 77.75 99 SER A N 1
ATOM 802 C CA . SER A 1 99 ? -31.332 1.342 45.944 1.00 77.75 99 SER A CA 1
ATOM 803 C C . SER A 1 99 ? -32.842 1.112 46.055 1.00 77.75 99 SER A C 1
ATOM 805 O O . SER A 1 99 ? -33.480 1.684 46.931 1.00 77.75 99 SER A O 1
ATOM 807 N N . PHE A 1 100 ? -33.415 0.245 45.217 1.00 82.56 100 PHE A N 1
ATOM 808 C CA . PHE A 1 100 ? -34.835 -0.104 45.280 1.00 82.56 100 PHE A CA 1
ATOM 809 C C . PHE A 1 100 ? -35.192 -0.871 46.560 1.00 82.56 100 PHE A C 1
ATOM 811 O O . PHE A 1 100 ? -36.212 -0.590 47.179 1.00 82.56 100 PHE A O 1
ATOM 818 N N . VAL A 1 101 ? -34.341 -1.811 46.987 1.00 80.94 101 VAL A N 1
ATOM 819 C CA . VAL A 1 101 ? -34.544 -2.557 48.239 1.00 80.94 101 VAL A CA 1
ATOM 820 C C . VAL A 1 101 ? -34.523 -1.626 49.454 1.00 80.94 101 VAL A C 1
ATOM 822 O O . VAL A 1 101 ? -35.349 -1.801 50.343 1.00 80.94 101 VAL A O 1
ATOM 825 N N . HIS A 1 102 ? -33.630 -0.631 49.477 1.00 79.00 102 HIS A N 1
ATOM 826 C CA . HIS A 1 102 ? -33.591 0.376 50.542 1.00 79.00 102 HIS A CA 1
ATOM 827 C C . HIS A 1 102 ? -34.847 1.259 50.570 1.00 79.00 102 HIS A C 1
ATOM 829 O O . HIS A 1 102 ? -35.380 1.506 51.643 1.00 79.00 102 HIS A O 1
ATOM 835 N N . LEU A 1 103 ? -35.347 1.686 49.406 1.00 82.94 103 LEU A N 1
ATOM 836 C CA . LEU A 1 103 ? -36.534 2.545 49.300 1.00 82.94 103 LEU A CA 1
ATOM 837 C C . LEU A 1 103 ? -37.833 1.855 49.754 1.00 82.94 103 LEU A C 1
ATOM 839 O O . LEU A 1 103 ? -38.768 2.520 50.170 1.00 82.94 103 LEU A O 1
ATOM 843 N N . MET A 1 104 ? -37.906 0.527 49.652 1.00 82.62 104 MET A N 1
ATOM 844 C CA . MET A 1 104 ? -39.092 -0.261 50.020 1.00 82.62 104 MET A CA 1
ATOM 845 C C . MET A 1 104 ? -39.117 -0.682 51.502 1.00 82.62 104 MET A C 1
ATOM 847 O O . MET A 1 104 ? -40.043 -1.383 51.909 1.00 82.62 104 MET A O 1
ATOM 851 N N . GLN A 1 105 ? -38.077 -0.348 52.276 1.00 74.38 105 GLN A N 1
ATOM 852 C CA . GLN A 1 105 ? -37.967 -0.656 53.710 1.00 74.38 105 GLN A CA 1
ATOM 853 C C . GLN A 1 105 ? -38.210 0.565 54.618 1.00 74.38 105 GLN A C 1
ATOM 855 O O . GLN A 1 105 ? -38.244 0.390 55.836 1.00 74.38 105 GLN A O 1
ATOM 860 N N . GLU A 1 106 ? -38.387 1.761 54.044 1.00 58.00 106 GLU A N 1
ATOM 861 C CA . GLU A 1 106 ? -38.958 2.950 54.707 1.00 58.00 106 GLU A CA 1
ATOM 862 C C . GLU A 1 106 ? -40.489 2.961 54.586 1.00 58.00 106 GLU A C 1
ATOM 864 O O . GLU A 1 106 ? -41.143 3.390 55.564 1.00 58.00 106 GLU A O 1
#